Protein AF-A0A9Q0PYR2-F1 (afdb_monomer)

Radius of gyration: 19.57 Å; Cα contacts (8 Å, |Δi|>4): 30; chains: 1; bounding box: 55×31×51 Å

Foldseek 3Di:
DPPVVCVVVVVVVVVVVVCVLVVLLVCLVVVPPPVCSVVSVVVVVVVVVVVVVVVVVVQVVQCVVQVPDPGAGCPHPDPVRRPVVVVVVVVVVVVVVVVVVVVVVVVVDDDPDPPDD

Secondary structure (DSSP, 8-state):
--GGGTHHHHHHHHHHHHHHHHHHHHHHHHHS-GGGHHHHHHHHHHHHHHHHHHHHHHHHHHHHHH-STTPPPTT-S-TTT--HHHHHHHHHHHHHHHHHHHHHHHHH---------

Sequence (117 aa):
MSIWWLAPQYILCGVADVLTIVGLQEFCYDQVPKELRSLGISIYLSIFGIGSFLSTFLISTINKATSGDGQESWFANNLNRAHLDYFYWLLTGLSALGFTAYVYFSRSYIYNKESAI

InterPro domains:
  IPR000109 Proton-dependent oligopeptide transporter family [PF00854] (1-74)
  IPR036259 MFS transporter superfamily [G3DSA:1.20.1250.20] (1-116)
  IPR036259 MFS transporter superfamily [SSF103473] (2-107)

Solvent-accessible surface area (backbone atoms only — not comparable to full-atom values): 6869 Å² total; per-residue (Å²): 134,65,74,71,72,53,48,65,58,54,52,53,51,52,55,51,51,53,53,52,54,52,51,51,50,52,50,44,60,75,72,40,57,84,90,48,46,67,56,48,54,52,52,54,56,45,51,57,52,51,52,52,51,51,51,53,49,50,54,52,50,50,44,64,71,42,54,56,88,92,47,79,27,57,81,32,96,48,71,92,74,22,52,52,66,58,55,51,52,51,51,50,53,54,49,53,52,52,50,51,52,50,51,54,51,58,74,69,54,80,75,83,71,76,75,84,126

Organism: Salix viminalis (NCBI:txid40686)

Mean predicted aligned error: 9.68 Å

Structure (mmCIF, N/CA/C/O backbone):
data_AF-A0A9Q0PYR2-F1
#
_entry.id   AF-A0A9Q0PYR2-F1
#
loop_
_atom_site.group_PDB
_atom_site.id
_atom_site.type_symbol
_atom_site.label_atom_id
_atom_site.label_alt_id
_atom_site.label_comp_id
_atom_site.label_asym_id
_atom_site.label_entity_id
_atom_site.label_seq_id
_atom_site.pdbx_PDB_ins_code
_atom_site.Cartn_x
_atom_site.Cartn_y
_atom_site.Cartn_z
_atom_site.occupancy
_atom_site.B_iso_or_equiv
_atom_site.auth_seq_id
_atom_site.auth_comp_id
_atom_site.auth_asym_id
_atom_site.auth_atom_id
_atom_site.pdbx_PDB_model_num
ATOM 1 N N . MET A 1 1 ? 0.794 12.365 -24.604 1.00 55.69 1 MET A N 1
ATOM 2 C CA . MET A 1 1 ? -0.055 11.974 -23.462 1.00 55.69 1 MET A CA 1
ATOM 3 C C . MET A 1 1 ? -0.581 13.232 -22.803 1.00 55.69 1 MET A C 1
ATOM 5 O O . MET A 1 1 ? 0.221 14.045 -22.366 1.00 55.69 1 MET A O 1
ATOM 9 N N . SER A 1 2 ? -1.896 13.447 -22.815 1.00 74.94 2 SER A N 1
ATOM 10 C CA . SER A 1 2 ? -2.494 14.572 -22.088 1.00 74.94 2 SER A CA 1
ATOM 11 C C . SER A 1 2 ? -2.506 14.245 -20.593 1.00 74.94 2 SER A C 1
ATOM 13 O O . SER A 1 2 ? -2.856 13.124 -20.230 1.00 74.94 2 SER A O 1
ATOM 15 N N . ILE A 1 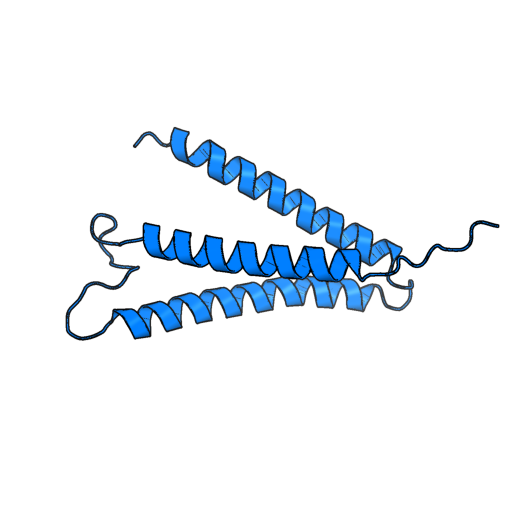3 ? -2.153 15.212 -19.740 1.00 76.50 3 ILE A N 1
ATOM 16 C CA . ILE A 1 3 ? -2.141 15.092 -18.264 1.00 76.50 3 ILE A CA 1
ATOM 17 C C . ILE A 1 3 ? -3.486 14.574 -17.721 1.00 76.50 3 ILE A C 1
ATOM 19 O O . ILE A 1 3 ? -3.537 13.882 -16.708 1.00 76.50 3 ILE A O 1
ATOM 23 N N . TRP A 1 4 ? -4.568 14.829 -18.456 1.00 85.50 4 TRP A N 1
ATOM 24 C CA . TRP A 1 4 ? -5.918 14.350 -18.173 1.00 85.50 4 TRP A CA 1
ATOM 25 C C . TRP A 1 4 ? -6.046 12.826 -18.023 1.00 85.50 4 TRP A C 1
ATOM 27 O O . TRP A 1 4 ? -6.938 12.372 -17.316 1.00 85.50 4 TRP A O 1
ATOM 37 N N . TRP A 1 5 ? -5.154 12.026 -18.615 1.00 82.06 5 TRP A N 1
ATOM 38 C CA . TRP A 1 5 ? -5.176 10.565 -18.461 1.00 82.06 5 TRP A CA 1
ATOM 39 C C . TRP A 1 5 ? -4.664 10.066 -17.104 1.00 82.06 5 TRP A C 1
ATOM 41 O O . TRP A 1 5 ? -4.983 8.944 -16.723 1.00 82.06 5 TRP A O 1
ATOM 51 N N . LEU A 1 6 ? -3.929 10.887 -16.347 1.00 82.69 6 LEU A N 1
ATOM 52 C CA . LEU A 1 6 ? -3.520 10.540 -14.982 1.00 82.69 6 LEU A CA 1
ATOM 53 C C . LEU A 1 6 ? -4.633 10.819 -13.962 1.00 82.69 6 LEU A C 1
ATOM 55 O O . LEU A 1 6 ? -4.684 10.180 -12.912 1.00 82.69 6 LEU A O 1
ATOM 59 N N . ALA A 1 7 ? -5.546 11.744 -14.276 1.00 88.06 7 ALA A N 1
ATOM 60 C CA . ALA A 1 7 ? -6.655 12.116 -13.404 1.00 88.06 7 ALA A CA 1
ATOM 61 C C . ALA A 1 7 ? -7.472 10.912 -12.885 1.00 88.06 7 ALA A C 1
ATOM 63 O O . ALA A 1 7 ? -7.642 10.824 -11.669 1.00 88.06 7 ALA A O 1
ATOM 64 N N . PRO A 1 8 ? -7.938 9.956 -13.719 1.00 88.50 8 PRO A N 1
ATOM 65 C CA . PRO A 1 8 ? -8.719 8.822 -13.221 1.00 88.50 8 PRO A CA 1
ATOM 66 C C . PRO A 1 8 ? -7.944 7.955 -12.222 1.00 88.50 8 PRO A C 1
ATOM 68 O O . PRO A 1 8 ? -8.508 7.551 -11.208 1.00 88.50 8 PRO A O 1
ATOM 71 N N . GLN A 1 9 ? -6.652 7.711 -12.461 1.00 86.00 9 GLN A N 1
ATOM 72 C CA . GLN A 1 9 ? -5.818 6.926 -11.551 1.00 86.00 9 GLN A CA 1
ATOM 73 C C . GLN A 1 9 ? -5.657 7.627 -10.196 1.00 86.00 9 GLN A C 1
ATOM 75 O O . GLN A 1 9 ? -5.873 7.005 -9.159 1.00 86.00 9 GLN A O 1
ATOM 80 N N . TYR A 1 10 ? -5.331 8.923 -10.191 1.00 88.06 10 TYR A N 1
ATOM 81 C CA . TYR A 1 10 ? -5.153 9.675 -8.945 1.00 88.06 10 TYR A CA 1
ATOM 82 C C . TYR A 1 10 ? -6.451 9.834 -8.154 1.00 88.06 10 TYR A C 1
ATOM 84 O O . TYR A 1 10 ? -6.425 9.728 -6.930 1.00 88.06 10 TYR A O 1
ATOM 92 N N . ILE A 1 11 ? -7.584 10.045 -8.831 1.00 92.88 11 ILE A N 1
ATOM 93 C CA . ILE A 1 11 ? -8.890 10.135 -8.168 1.00 92.88 11 ILE A CA 1
ATOM 94 C C . ILE A 1 11 ? -9.235 8.800 -7.503 1.00 92.88 11 ILE A C 1
ATOM 96 O O . ILE A 1 11 ? -9.597 8.786 -6.328 1.00 92.88 11 ILE A O 1
ATOM 100 N N . LEU A 1 12 ? -9.083 7.678 -8.216 1.00 90.75 12 LEU A N 1
ATOM 101 C CA . LEU A 1 12 ? -9.360 6.350 -7.661 1.00 90.75 12 LEU A CA 1
ATOM 102 C C . LEU A 1 12 ? -8.448 6.023 -6.474 1.00 90.75 12 LEU A C 1
ATOM 104 O O . LEU A 1 12 ? -8.939 5.555 -5.448 1.00 90.75 12 LEU A O 1
ATOM 108 N N . CYS A 1 13 ? -7.147 6.309 -6.580 1.00 88.31 13 CYS A N 1
ATOM 109 C CA . CYS A 1 13 ? -6.213 6.130 -5.469 1.00 88.31 13 CYS A CA 1
ATOM 110 C C . CYS A 1 13 ? -6.580 7.007 -4.265 1.00 88.31 13 CYS A C 1
ATOM 112 O O . CYS A 1 13 ? -6.562 6.512 -3.144 1.00 88.31 13 CYS A O 1
ATOM 114 N N . GLY A 1 14 ? -6.958 8.270 -4.481 1.00 91.19 14 GLY A N 1
ATOM 115 C CA . GLY A 1 14 ? -7.357 9.173 -3.400 1.00 91.19 14 GLY A CA 1
ATOM 116 C C . GLY A 1 14 ? -8.630 8.718 -2.683 1.00 91.19 14 GLY A C 1
ATOM 117 O O . GLY A 1 14 ? -8.681 8.723 -1.456 1.00 91.19 14 GLY A O 1
ATOM 118 N N . VAL A 1 15 ? -9.641 8.263 -3.429 1.00 93.88 15 VAL A N 1
ATOM 119 C CA . VAL A 1 15 ? -10.865 7.697 -2.835 1.00 93.88 15 VAL A CA 1
ATOM 120 C C . VAL A 1 15 ? -10.543 6.434 -2.034 1.00 93.88 15 VAL A C 1
ATOM 122 O O . VAL A 1 15 ? -11.034 6.283 -0.917 1.00 93.88 15 VAL A O 1
ATOM 125 N N . ALA A 1 16 ? -9.704 5.547 -2.576 1.00 89.88 16 ALA A N 1
ATOM 126 C CA . ALA A 1 16 ? -9.290 4.336 -1.877 1.00 89.88 16 ALA A CA 1
ATOM 127 C C . ALA A 1 16 ? -8.549 4.652 -0.568 1.00 89.88 16 ALA A C 1
ATOM 129 O O . ALA A 1 16 ? -8.860 4.042 0.449 1.00 89.88 16 ALA A O 1
ATOM 130 N N . ASP A 1 17 ? -7.630 5.619 -0.580 1.00 88.88 17 ASP A N 1
ATOM 131 C CA . ASP A 1 17 ? -6.827 6.007 0.587 1.00 88.88 17 ASP A CA 1
ATOM 132 C C . ASP A 1 17 ? -7.684 6.597 1.719 1.00 88.88 17 ASP A C 1
ATOM 134 O O . ASP A 1 17 ? -7.554 6.218 2.882 1.00 88.88 17 ASP A O 1
ATOM 138 N N . VAL A 1 18 ? -8.646 7.463 1.385 1.00 90.50 18 VAL A N 1
ATOM 139 C CA . VAL A 1 18 ? -9.566 8.022 2.388 1.00 90.50 18 VAL A CA 1
ATOM 140 C C . VAL A 1 18 ? -10.444 6.927 2.996 1.00 90.50 18 VAL A C 1
ATOM 142 O O . VAL A 1 18 ? -10.612 6.883 4.215 1.00 90.50 18 VAL A O 1
ATOM 145 N N . LEU A 1 19 ? -10.985 6.022 2.174 1.00 89.50 19 LEU A N 1
ATOM 146 C CA . LEU A 1 19 ? -11.834 4.931 2.659 1.00 89.50 19 LEU A CA 1
ATOM 147 C C . LEU A 1 19 ? -11.070 3.960 3.564 1.00 89.50 19 LEU A C 1
ATOM 149 O O . LEU A 1 19 ? -11.606 3.530 4.586 1.00 89.50 19 LEU A O 1
ATOM 153 N N . THR A 1 20 ? -9.831 3.611 3.214 1.00 86.38 20 THR A N 1
ATOM 154 C CA . THR A 1 20 ? -9.023 2.674 4.004 1.00 86.38 20 THR A CA 1
ATOM 155 C C . THR A 1 20 ? -8.563 3.295 5.316 1.00 86.38 20 THR A C 1
ATOM 157 O O . THR A 1 20 ? -8.676 2.640 6.351 1.00 86.38 20 THR A O 1
ATOM 160 N N . ILE A 1 21 ? -8.096 4.548 5.308 1.00 85.31 21 ILE A N 1
ATOM 161 C CA . ILE A 1 21 ? -7.627 5.237 6.517 1.00 85.31 21 ILE A CA 1
ATOM 162 C C . ILE A 1 21 ? -8.780 5.466 7.493 1.00 85.31 21 ILE A C 1
ATOM 164 O O . ILE A 1 21 ? -8.676 5.088 8.661 1.00 85.31 21 ILE A O 1
ATOM 168 N N . VAL A 1 22 ? -9.889 6.043 7.020 1.00 87.12 22 VAL A N 1
ATOM 169 C CA . VAL A 1 22 ? -11.046 6.337 7.877 1.00 87.12 22 VAL A CA 1
ATOM 170 C C . VAL A 1 22 ? -11.680 5.040 8.378 1.00 87.12 22 VAL A C 1
ATOM 172 O O . VAL A 1 22 ? -11.905 4.902 9.578 1.00 87.12 22 VAL A O 1
ATOM 175 N N . GLY A 1 23 ? -11.878 4.051 7.499 1.00 84.69 23 GLY A N 1
ATOM 176 C CA . GLY A 1 23 ? -12.460 2.764 7.881 1.00 84.69 23 GLY A CA 1
ATOM 177 C C . GLY A 1 23 ? -11.605 1.992 8.889 1.00 84.69 23 GLY A C 1
ATOM 178 O O . GLY A 1 23 ? -12.137 1.420 9.839 1.00 84.69 23 GLY A O 1
ATOM 179 N N . LEU A 1 24 ? -10.276 2.005 8.735 1.00 81.12 24 LEU A N 1
ATOM 180 C CA . LEU A 1 24 ? -9.365 1.383 9.700 1.00 81.12 24 LEU A CA 1
ATOM 181 C C . LEU A 1 24 ? -9.389 2.111 11.048 1.00 81.12 24 LEU A C 1
ATOM 183 O O . LEU A 1 24 ? -9.356 1.463 12.096 1.00 81.12 24 LEU A O 1
ATOM 187 N N . GLN A 1 25 ? -9.449 3.443 11.028 1.00 78.81 25 GLN A N 1
ATOM 188 C CA . GLN A 1 25 ? -9.498 4.250 12.240 1.00 78.81 25 GLN A CA 1
ATOM 189 C C . GLN A 1 25 ? -10.797 4.022 13.024 1.00 78.81 25 GLN A C 1
ATOM 191 O O . GLN A 1 25 ? -10.725 3.814 14.235 1.00 78.81 25 GLN A O 1
ATOM 196 N N . GLU A 1 26 ? -11.955 4.021 12.360 1.00 82.00 26 GLU A N 1
ATOM 197 C CA . GLU A 1 26 ? -13.250 3.726 12.992 1.00 82.00 26 GLU A CA 1
ATOM 198 C C . GLU A 1 26 ? -13.303 2.289 13.517 1.00 82.00 26 GLU A C 1
ATOM 200 O O . GLU A 1 26 ? -13.642 2.073 14.677 1.00 82.00 26 GLU A O 1
ATOM 205 N N . PHE A 1 27 ? -12.849 1.309 12.728 1.00 77.31 27 PHE A N 1
ATOM 206 C CA . PHE A 1 27 ? -12.777 -0.082 13.178 1.00 77.31 27 PHE A CA 1
ATOM 207 C C . PHE A 1 27 ? -11.909 -0.237 14.430 1.00 77.31 27 PHE A C 1
ATOM 209 O O . PHE A 1 27 ? -12.285 -0.923 15.378 1.00 77.31 27 PHE A O 1
ATOM 216 N N . CYS A 1 28 ? -10.743 0.408 14.453 1.00 72.94 28 CYS A N 1
ATOM 217 C CA . CYS A 1 28 ? -9.859 0.377 15.609 1.00 72.94 28 CYS A CA 1
ATOM 218 C C . CYS A 1 28 ? -10.489 1.085 16.816 1.00 72.94 28 CYS A C 1
ATOM 220 O O . CYS A 1 28 ? -10.322 0.629 17.942 1.00 72.94 28 CYS A O 1
ATOM 222 N N . TYR A 1 29 ? -11.240 2.164 16.594 1.00 73.62 29 TYR A N 1
ATOM 223 C CA . TYR A 1 29 ? -11.958 2.863 17.655 1.00 73.62 29 TYR A CA 1
ATOM 224 C C . TYR A 1 29 ? -13.047 1.993 18.295 1.00 73.62 29 TYR A C 1
ATOM 226 O O . TYR A 1 29 ? -13.153 1.972 19.520 1.00 73.62 29 TYR A O 1
ATOM 234 N N . ASP A 1 30 ? -13.822 1.275 17.481 1.00 74.81 30 ASP A N 1
ATOM 235 C CA . ASP A 1 30 ? -14.954 0.467 17.946 1.00 74.81 30 ASP A CA 1
ATOM 236 C C . ASP A 1 30 ? -14.522 -0.882 18.534 1.00 74.81 30 ASP A C 1
ATOM 238 O O . ASP A 1 30 ? -15.131 -1.372 19.482 1.00 74.81 30 ASP A O 1
ATOM 242 N N . GLN A 1 31 ? -13.465 -1.498 17.996 1.00 74.25 31 GLN A N 1
ATOM 243 C CA . GLN A 1 31 ? -13.038 -2.843 18.403 1.00 74.25 31 GLN A CA 1
ATOM 244 C C . GLN A 1 31 ? -11.980 -2.850 19.512 1.00 74.25 31 GLN A C 1
ATOM 246 O O . GLN A 1 31 ? -11.795 -3.874 20.174 1.00 74.25 31 GLN A O 1
ATOM 251 N N . VAL A 1 32 ? -11.248 -1.750 19.720 1.00 71.31 32 VAL A N 1
ATOM 252 C CA . VAL A 1 32 ? -10.187 -1.695 20.734 1.00 71.31 32 VAL A CA 1
ATOM 253 C C . VAL A 1 32 ? -10.746 -1.127 22.042 1.00 71.31 32 VAL A C 1
ATOM 255 O O . VAL A 1 32 ? -11.276 -0.015 22.054 1.00 71.31 32 VAL A O 1
ATOM 258 N N . PRO A 1 33 ? -10.600 -1.833 23.181 1.00 70.94 33 PRO A N 1
ATOM 259 C CA . PRO A 1 33 ? -11.051 -1.322 24.471 1.00 70.94 33 PRO A CA 1
ATOM 260 C C . PRO A 1 33 ? -10.350 0.002 24.802 1.00 70.94 33 PRO A C 1
ATOM 262 O O . PRO A 1 33 ? -9.185 0.209 24.457 1.00 70.94 33 PRO A O 1
ATOM 265 N N . LYS A 1 34 ? -11.052 0.904 25.502 1.00 67.38 34 LYS A N 1
ATOM 266 C CA . LYS A 1 34 ? -10.621 2.297 25.752 1.00 67.38 34 LYS A CA 1
ATOM 267 C C . LYS A 1 34 ? -9.193 2.426 26.304 1.00 67.38 34 LYS A C 1
ATOM 269 O O . LYS A 1 34 ? -8.510 3.399 25.998 1.00 67.38 34 LYS A O 1
ATOM 274 N N . GLU A 1 35 ? -8.736 1.438 27.066 1.00 70.62 35 GLU A N 1
ATOM 275 C CA . GLU A 1 35 ? -7.400 1.362 27.670 1.00 70.62 35 GLU A CA 1
ATOM 276 C C . GLU A 1 35 ? -6.275 1.115 26.646 1.00 70.62 35 GLU A C 1
ATOM 278 O O . GLU A 1 35 ? -5.148 1.56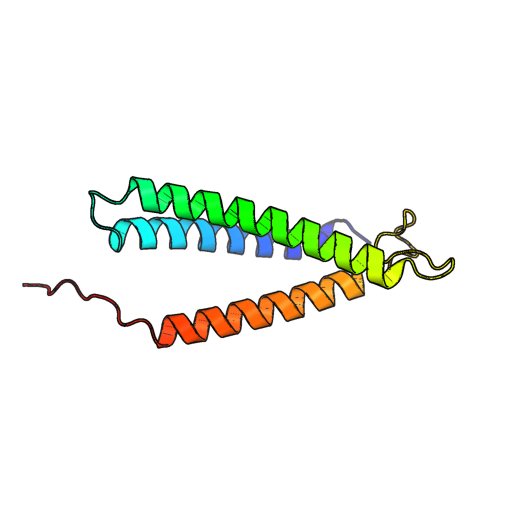6 26.842 1.00 70.62 35 GLU A O 1
ATOM 283 N N . LEU A 1 36 ? -6.571 0.457 25.520 1.00 75.50 36 LEU A N 1
ATOM 284 C CA . LEU A 1 36 ? -5.597 0.091 24.481 1.00 75.50 36 LEU A CA 1
ATOM 285 C C . LEU A 1 36 ? -5.643 1.023 23.260 1.00 75.50 36 LEU A C 1
ATOM 287 O O . LEU A 1 36 ? -4.949 0.797 22.269 1.00 75.50 36 LEU A O 1
ATOM 291 N N . ARG A 1 37 ? -6.411 2.114 23.320 1.00 72.00 37 ARG A N 1
ATOM 292 C CA . ARG A 1 37 ? -6.590 3.039 22.190 1.00 72.00 37 ARG A CA 1
ATOM 293 C C . ARG A 1 37 ? -5.277 3.658 21.686 1.00 72.00 37 ARG A C 1
ATOM 295 O O . ARG A 1 37 ? -5.109 3.846 20.484 1.00 72.00 37 ARG A O 1
ATOM 302 N N . SER A 1 38 ? -4.323 3.923 22.583 1.00 80.00 38 SER A N 1
ATOM 303 C CA . SER A 1 38 ? -2.976 4.397 22.215 1.00 80.00 38 SER A CA 1
ATOM 304 C C . SER A 1 38 ? -2.194 3.355 21.397 1.00 80.00 38 SER A C 1
ATOM 306 O O . SER A 1 38 ? -1.518 3.698 20.426 1.00 80.00 38 SER A O 1
ATOM 308 N N . LEU A 1 39 ? -2.352 2.064 21.720 1.00 80.12 39 LEU A N 1
ATOM 309 C CA . LEU A 1 39 ? -1.742 0.977 20.950 1.00 80.12 39 LEU A CA 1
ATOM 310 C C . LEU A 1 39 ? -2.345 0.882 19.547 1.00 80.12 39 LEU A C 1
ATOM 312 O O . LEU A 1 39 ? -1.604 0.664 18.594 1.00 80.12 39 LEU A O 1
ATOM 316 N N . GLY A 1 40 ? -3.653 1.117 19.404 1.00 76.31 40 GLY A N 1
ATOM 317 C CA . GLY A 1 40 ? -4.321 1.183 18.101 1.00 76.31 40 GLY A CA 1
ATOM 318 C C . GLY A 1 40 ? -3.700 2.224 17.164 1.00 76.31 40 GLY A C 1
ATOM 319 O O . GLY A 1 40 ? -3.354 1.916 16.023 1.00 76.31 40 GLY A O 1
ATOM 320 N N . ILE A 1 41 ? -3.448 3.432 17.680 1.00 78.88 41 ILE A N 1
ATOM 321 C CA . ILE A 1 41 ? -2.770 4.500 16.927 1.00 78.88 41 ILE A CA 1
ATOM 322 C C . ILE A 1 41 ? -1.315 4.111 16.607 1.00 78.88 41 ILE A C 1
ATOM 324 O O . ILE A 1 41 ? -0.851 4.321 15.488 1.00 78.88 41 ILE A O 1
ATOM 328 N N . SER A 1 42 ? -0.591 3.496 17.548 1.00 84.81 42 SER A N 1
ATOM 329 C CA . SER A 1 42 ? 0.787 3.041 17.310 1.00 84.81 42 SER A CA 1
ATOM 330 C C . SER A 1 42 ? 0.871 1.953 16.235 1.00 84.81 42 SER A C 1
ATOM 332 O O . SER A 1 42 ? 1.798 1.965 15.424 1.00 84.81 42 SER A O 1
ATOM 334 N N . ILE A 1 43 ? -0.080 1.016 16.209 1.00 83.19 43 ILE A N 1
ATOM 335 C CA . ILE A 1 43 ? -0.177 -0.020 15.173 1.00 83.19 43 ILE A CA 1
ATOM 336 C C . ILE A 1 43 ? -0.474 0.634 13.822 1.00 83.19 43 ILE A C 1
ATOM 338 O O . ILE A 1 43 ? 0.212 0.331 12.848 1.00 83.19 43 ILE A O 1
ATOM 342 N N . TYR A 1 44 ? -1.415 1.583 13.776 1.00 80.44 44 TYR A N 1
ATOM 343 C CA . TYR A 1 44 ? -1.715 2.361 12.573 1.00 80.44 44 TYR A CA 1
ATOM 344 C C . TYR A 1 44 ? -0.463 3.045 12.006 1.00 80.44 44 TYR A C 1
ATOM 346 O O . TYR A 1 44 ? -0.113 2.807 10.853 1.00 80.44 44 TYR A O 1
ATOM 354 N N . LEU A 1 45 ? 0.278 3.814 12.814 1.00 84.19 45 LEU A N 1
ATOM 355 C CA . LEU A 1 45 ? 1.523 4.452 12.359 1.00 84.19 45 LEU A CA 1
ATOM 356 C C . LEU A 1 45 ? 2.576 3.430 11.909 1.00 84.19 45 LEU A C 1
ATOM 358 O O . LEU A 1 45 ? 3.298 3.657 10.935 1.00 84.19 45 LEU A O 1
ATOM 362 N N . SER A 1 46 ? 2.654 2.293 12.598 1.00 88.81 46 SER A N 1
ATOM 363 C CA . SER A 1 46 ? 3.604 1.230 12.266 1.00 88.81 46 SER A CA 1
ATOM 364 C C . SER A 1 46 ? 3.311 0.611 10.896 1.00 88.81 46 SER A C 1
ATOM 366 O O . SER A 1 46 ? 4.255 0.287 10.177 1.00 88.81 46 SER A O 1
ATOM 368 N N . ILE A 1 47 ? 2.039 0.511 10.485 1.00 87.12 47 ILE A N 1
ATOM 369 C CA . ILE A 1 47 ? 1.647 0.038 9.145 1.00 87.12 47 ILE A CA 1
ATOM 370 C C . ILE A 1 47 ? 2.235 0.944 8.049 1.00 87.12 47 ILE A C 1
ATOM 372 O O . ILE A 1 47 ? 2.801 0.426 7.086 1.00 87.12 47 ILE A O 1
ATOM 376 N N . PHE A 1 48 ? 2.200 2.274 8.210 1.00 86.12 48 PHE A N 1
ATOM 377 C CA . PHE A 1 48 ? 2.835 3.202 7.255 1.00 86.12 48 PHE A CA 1
ATOM 378 C C . PHE A 1 48 ? 4.353 3.014 7.184 1.00 86.12 48 PHE A C 1
ATOM 380 O O . PHE A 1 48 ? 4.937 3.012 6.094 1.00 86.12 48 PHE A O 1
ATOM 387 N N . GLY A 1 49 ? 4.997 2.823 8.339 1.00 91.19 49 GLY A N 1
ATOM 388 C CA . GLY A 1 49 ? 6.432 2.547 8.409 1.00 91.19 49 GLY A CA 1
ATOM 389 C C . GLY A 1 49 ? 6.802 1.255 7.680 1.00 91.19 49 GLY A C 1
ATOM 390 O O . GLY A 1 49 ? 7.680 1.255 6.816 1.00 91.19 49 GLY A O 1
ATOM 391 N N . ILE A 1 50 ? 6.081 0.168 7.962 1.00 92.25 50 ILE A N 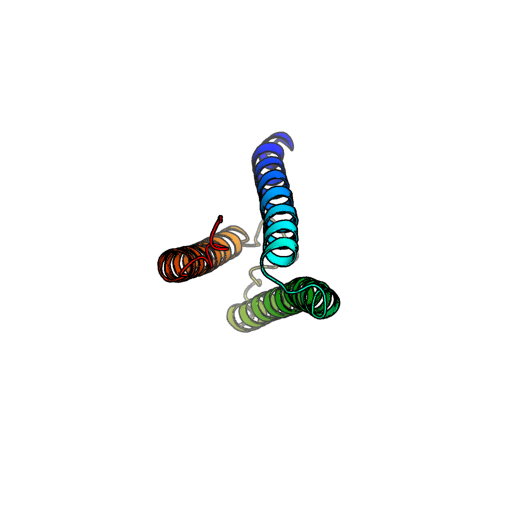1
ATOM 392 C CA . ILE A 1 50 ? 6.263 -1.131 7.300 1.00 92.25 50 ILE A CA 1
ATOM 393 C C . ILE A 1 50 ? 6.026 -1.006 5.790 1.00 92.25 50 ILE A C 1
ATOM 395 O O . ILE A 1 50 ? 6.817 -1.536 5.011 1.00 92.25 50 ILE A O 1
ATOM 399 N N . GLY A 1 51 ? 5.001 -0.264 5.360 1.00 89.31 51 GLY A N 1
ATOM 400 C CA . GLY A 1 51 ? 4.735 -0.005 3.942 1.00 89.31 51 GLY A CA 1
ATOM 401 C C . GLY A 1 51 ? 5.891 0.713 3.237 1.00 89.31 51 GLY A C 1
ATOM 402 O O . GLY A 1 51 ? 6.274 0.344 2.124 1.00 89.31 51 GLY A O 1
ATOM 403 N N . SER A 1 52 ? 6.514 1.684 3.909 1.00 90.12 52 SER A N 1
ATOM 404 C CA . SER A 1 52 ? 7.680 2.411 3.386 1.00 90.12 52 SER A CA 1
ATOM 405 C C . SER A 1 52 ? 8.919 1.513 3.277 1.00 90.12 52 SER A C 1
ATOM 407 O O . SER A 1 52 ? 9.628 1.534 2.263 1.00 90.12 52 SER A O 1
ATOM 409 N N . PHE A 1 53 ? 9.157 0.664 4.283 1.00 92.44 53 PHE A N 1
ATOM 410 C CA . PHE A 1 53 ? 10.230 -0.331 4.236 1.00 92.44 53 PHE A CA 1
ATOM 411 C C . PHE A 1 53 ? 10.011 -1.355 3.125 1.00 92.44 53 PHE A C 1
ATOM 413 O O . PHE A 1 53 ? 10.942 -1.637 2.372 1.00 92.44 53 PHE A O 1
ATOM 420 N N . LEU A 1 54 ? 8.787 -1.867 2.977 1.00 89.56 54 LEU A N 1
ATOM 421 C CA . LEU A 1 54 ? 8.443 -2.823 1.929 1.00 89.56 54 LEU A CA 1
ATOM 422 C C . LEU A 1 54 ? 8.617 -2.211 0.534 1.00 89.56 54 LEU A C 1
ATOM 424 O O . LEU A 1 54 ? 9.172 -2.858 -0.350 1.00 89.56 54 LEU A O 1
ATOM 428 N N . SER A 1 55 ? 8.224 -0.947 0.358 1.00 87.31 55 SER A N 1
ATOM 429 C CA . SER A 1 55 ? 8.427 -0.204 -0.893 1.00 87.31 55 SER A CA 1
ATOM 430 C C . SER A 1 55 ? 9.912 -0.095 -1.244 1.00 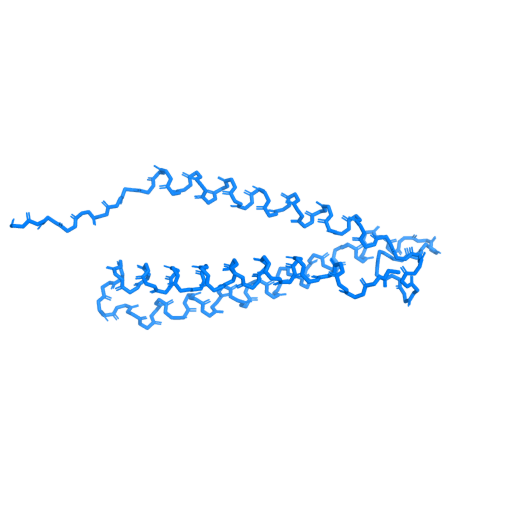87.31 55 SER A C 1
ATOM 432 O O . SER A 1 55 ? 10.322 -0.434 -2.353 1.00 87.31 55 SER A O 1
ATOM 434 N N . THR A 1 56 ? 10.742 0.298 -0.275 1.00 88.00 56 THR A N 1
ATOM 435 C CA . THR A 1 56 ? 12.199 0.398 -0.461 1.00 88.00 56 THR A CA 1
ATOM 436 C C . THR A 1 56 ? 12.824 -0.969 -0.746 1.00 88.00 56 THR A C 1
ATOM 438 O O . THR A 1 56 ? 13.687 -1.096 -1.616 1.00 88.00 56 THR A O 1
ATOM 441 N N . PHE A 1 57 ? 12.371 -2.008 -0.046 1.00 88.56 57 PHE A N 1
ATOM 442 C CA . PHE A 1 57 ? 12.831 -3.379 -0.235 1.00 88.56 57 PHE A CA 1
ATOM 443 C C . PHE A 1 57 ? 12.497 -3.910 -1.635 1.00 88.56 57 PHE A C 1
ATOM 445 O O . PHE A 1 57 ? 13.368 -4.483 -2.293 1.00 88.56 57 PHE A O 1
ATOM 452 N N . LEU A 1 58 ? 11.271 -3.681 -2.115 1.00 85.88 58 LEU A N 1
ATOM 453 C CA . LEU A 1 58 ? 10.841 -4.050 -3.465 1.00 85.88 58 LEU A CA 1
ATOM 454 C C . LEU A 1 58 ? 11.694 -3.350 -4.522 1.00 85.88 58 LEU A C 1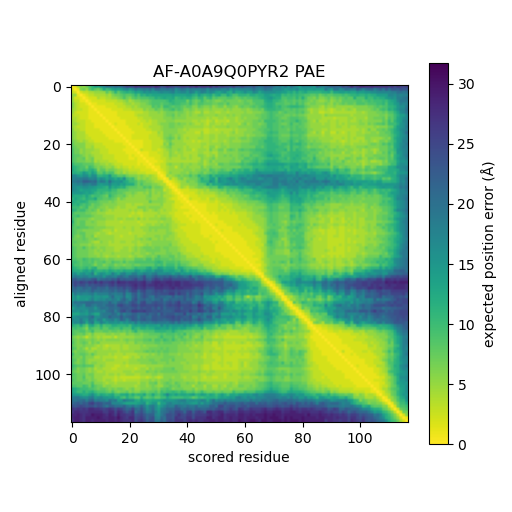
ATOM 456 O O . LEU A 1 58 ? 12.253 -4.017 -5.391 1.00 85.88 58 LEU A O 1
ATOM 460 N N . ILE A 1 59 ? 11.862 -2.030 -4.411 1.00 83.56 59 ILE A N 1
ATOM 461 C CA . ILE A 1 59 ? 12.683 -1.247 -5.345 1.00 83.56 59 ILE A CA 1
ATOM 462 C C . ILE A 1 59 ? 14.131 -1.746 -5.344 1.00 83.56 59 ILE A C 1
ATOM 464 O O . ILE A 1 59 ? 14.709 -1.960 -6.407 1.00 83.56 59 ILE A O 1
ATOM 468 N N . SER A 1 60 ? 14.717 -1.976 -4.168 1.00 83.75 60 SER A N 1
ATOM 469 C CA . SER A 1 60 ? 16.090 -2.479 -4.037 1.00 83.75 60 SER A CA 1
ATOM 470 C C . SER A 1 60 ? 16.257 -3.875 -4.647 1.00 83.75 60 SER A C 1
ATOM 472 O O . SER A 1 60 ? 17.210 -4.124 -5.386 1.00 83.75 60 SER A O 1
ATOM 474 N N . THR A 1 61 ? 15.300 -4.774 -4.406 1.00 83.69 61 THR A N 1
ATOM 475 C CA . THR A 1 61 ? 15.307 -6.137 -4.956 1.00 83.69 61 THR A CA 1
ATOM 476 C C . THR A 1 61 ? 15.199 -6.121 -6.476 1.00 83.69 61 THR A C 1
ATOM 478 O O . THR A 1 61 ? 15.973 -6.803 -7.143 1.00 83.69 61 THR A O 1
ATOM 481 N N . ILE A 1 62 ? 14.295 -5.308 -7.027 1.00 79.81 62 ILE A N 1
ATOM 482 C CA . ILE A 1 62 ? 14.131 -5.145 -8.477 1.00 79.81 62 ILE A CA 1
ATOM 483 C C . ILE A 1 62 ? 15.392 -4.535 -9.082 1.00 79.81 62 ILE A C 1
ATOM 485 O O . ILE A 1 62 ? 15.913 -5.063 -10.057 1.00 79.81 62 ILE A O 1
ATOM 489 N N . ASN A 1 63 ? 15.942 -3.482 -8.475 1.00 76.50 63 ASN A N 1
ATOM 490 C CA . ASN A 1 63 ? 17.196 -2.895 -8.934 1.00 76.50 63 ASN A CA 1
ATOM 491 C C . ASN A 1 63 ? 18.321 -3.932 -8.943 1.00 76.50 63 ASN A C 1
ATOM 493 O O . ASN A 1 63 ? 19.037 -4.029 -9.933 1.00 76.50 63 ASN A O 1
ATOM 497 N N . LYS A 1 64 ? 18.459 -4.753 -7.899 1.00 76.31 64 LYS A N 1
ATOM 498 C CA . LYS A 1 64 ? 19.475 -5.811 -7.849 1.00 76.31 64 LYS A CA 1
ATOM 499 C C . LYS A 1 64 ? 19.238 -6.914 -8.887 1.00 76.31 64 LYS A C 1
ATOM 501 O O . LYS A 1 64 ? 20.203 -7.406 -9.460 1.00 76.31 64 LYS A O 1
ATOM 506 N N . ALA A 1 65 ? 17.986 -7.304 -9.116 1.00 73.38 65 ALA A N 1
ATOM 507 C CA . ALA A 1 65 ? 17.625 -8.341 -10.080 1.00 73.38 65 ALA A CA 1
ATOM 508 C C . ALA A 1 65 ? 17.800 -7.878 -11.536 1.00 73.38 65 ALA A C 1
ATOM 510 O O . ALA A 1 65 ? 18.209 -8.670 -12.380 1.00 73.38 65 ALA A O 1
ATOM 511 N N . THR A 1 66 ? 17.524 -6.602 -11.819 1.00 67.88 66 THR A N 1
ATOM 512 C CA . THR A 1 66 ? 17.569 -6.040 -13.176 1.00 67.88 66 THR A CA 1
ATOM 513 C C . THR A 1 66 ? 18.934 -5.435 -13.532 1.00 67.88 66 THR A C 1
ATOM 515 O O . THR A 1 66 ? 19.272 -5.376 -14.707 1.00 67.88 66 THR A O 1
ATOM 518 N N . SER A 1 67 ? 19.770 -5.039 -12.561 1.00 63.44 67 SER A N 1
ATOM 519 C CA . SER A 1 67 ? 21.090 -4.410 -12.819 1.00 63.44 67 SER A CA 1
ATOM 520 C C . SER A 1 67 ? 22.208 -5.395 -13.218 1.00 63.44 67 SER A C 1
ATOM 522 O O . SER A 1 67 ? 23.382 -5.151 -12.938 1.00 63.44 67 SER A O 1
ATOM 524 N N . GLY A 1 68 ? 21.871 -6.519 -13.852 1.00 53.28 68 GLY A N 1
ATOM 525 C CA . GLY A 1 68 ? 22.846 -7.478 -14.374 1.00 53.28 68 GLY A CA 1
ATOM 526 C C . GLY A 1 68 ? 23.392 -7.061 -15.744 1.00 53.28 68 GLY A C 1
ATOM 527 O O . GLY A 1 68 ? 22.624 -6.874 -16.681 1.00 53.28 68 GLY A O 1
ATOM 528 N N . ASP A 1 69 ? 24.719 -6.943 -15.840 1.00 48.66 69 ASP A N 1
ATOM 529 C CA . ASP A 1 69 ? 25.524 -6.870 -17.073 1.00 48.66 69 ASP A CA 1
ATOM 530 C C . ASP A 1 69 ? 25.074 -5.824 -18.122 1.00 48.66 69 ASP A C 1
ATOM 532 O O . ASP A 1 69 ? 24.658 -6.135 -19.235 1.00 48.66 69 ASP A O 1
ATOM 536 N N . GLY A 1 70 ? 25.154 -4.538 -17.759 1.00 55.00 70 GLY A N 1
ATOM 537 C CA . GLY A 1 70 ? 25.061 -3.428 -18.720 1.00 55.00 70 GLY A CA 1
ATOM 538 C C . GLY A 1 70 ? 23.660 -3.103 -19.260 1.00 55.00 70 GLY A C 1
ATOM 539 O O . GLY A 1 70 ? 23.546 -2.264 -20.155 1.00 55.00 70 GLY A O 1
ATOM 540 N N . GLN A 1 71 ? 22.601 -3.721 -18.730 1.00 54.38 71 GLN A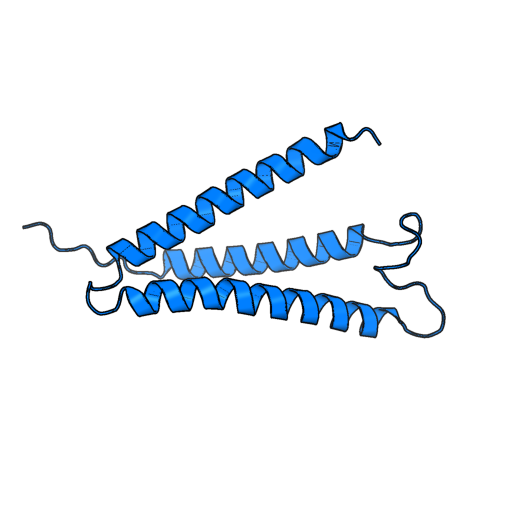 N 1
ATOM 541 C CA . GLN A 1 71 ? 21.210 -3.420 -19.088 1.00 54.38 71 GLN A CA 1
ATOM 542 C C . GLN A 1 71 ? 20.617 -2.306 -18.205 1.00 54.38 71 GLN A C 1
ATOM 544 O O . GLN A 1 71 ? 20.891 -2.215 -17.008 1.00 54.38 71 GLN A O 1
ATOM 549 N N . GLU A 1 72 ? 19.803 -1.431 -18.803 1.00 55.16 72 GLU A N 1
ATOM 550 C CA . GLU A 1 72 ? 19.131 -0.336 -18.096 1.00 55.16 72 GLU A CA 1
ATOM 551 C C . GLU A 1 72 ? 18.096 -0.895 -17.090 1.00 55.16 72 GLU A C 1
ATOM 553 O O . GLU A 1 72 ? 17.221 -1.677 -17.460 1.00 55.16 72 GLU A O 1
ATOM 558 N N . SER A 1 73 ? 18.191 -0.503 -15.809 1.00 57.97 73 SER A N 1
ATOM 559 C CA . SER A 1 73 ? 17.242 -0.909 -14.754 1.00 57.97 73 SER A CA 1
ATOM 560 C C . SER A 1 73 ? 15.794 -0.525 -15.110 1.00 57.97 73 SER A C 1
ATOM 562 O O . SER A 1 73 ? 15.561 0.423 -15.856 1.00 57.97 73 SER A O 1
ATOM 564 N N . TRP A 1 74 ? 14.788 -1.189 -14.519 1.00 61.31 74 TRP A N 1
ATOM 565 C CA . TRP A 1 74 ? 13.374 -0.779 -14.642 1.00 61.31 74 TRP A CA 1
ATOM 566 C C . TRP A 1 74 ? 13.148 0.687 -14.239 1.00 61.31 74 TRP A C 1
ATOM 568 O O . TRP A 1 74 ? 12.224 1.324 -14.737 1.00 61.31 74 TRP A O 1
ATOM 578 N N . PHE A 1 75 ? 14.035 1.230 -13.400 1.00 61.91 75 PHE A N 1
ATOM 579 C CA . PHE A 1 75 ? 14.099 2.637 -13.004 1.00 61.91 75 PHE A CA 1
ATOM 580 C C . PHE A 1 75 ? 15.205 3.407 -13.748 1.00 61.91 75 PHE A C 1
ATOM 582 O O . PHE A 1 75 ? 15.948 4.181 -13.146 1.00 61.91 75 PHE A O 1
ATOM 589 N N . ALA A 1 76 ? 15.374 3.163 -15.050 1.00 55.94 76 ALA A N 1
ATOM 590 C CA . ALA A 1 76 ? 16.331 3.893 -15.875 1.00 55.94 76 ALA A CA 1
ATOM 591 C C . ALA A 1 76 ? 16.065 5.408 -15.824 1.00 55.94 76 ALA A C 1
ATOM 593 O O . ALA A 1 76 ? 14.918 5.848 -15.879 1.00 55.94 76 ALA A O 1
ATOM 594 N N . ASN A 1 77 ? 17.130 6.219 -15.802 1.00 57.22 77 ASN A N 1
ATOM 595 C CA . ASN A 1 77 ? 17.038 7.689 -15.836 1.00 57.22 77 ASN A CA 1
ATOM 596 C C . ASN A 1 77 ? 16.288 8.223 -17.076 1.00 57.22 77 ASN A C 1
ATOM 598 O O . ASN A 1 77 ? 15.816 9.357 -17.073 1.00 57.22 77 ASN A O 1
ATOM 602 N N . ASN A 1 78 ? 16.159 7.409 -18.131 1.00 56.00 78 ASN A N 1
ATOM 603 C CA . ASN A 1 78 ? 15.342 7.704 -19.301 1.00 56.00 78 ASN A CA 1
ATOM 604 C C . ASN A 1 78 ? 13.976 7.007 -19.206 1.00 56.00 78 ASN A C 1
ATOM 606 O O . ASN A 1 78 ? 13.849 5.819 -19.497 1.00 56.00 78 ASN A O 1
ATOM 610 N N . LEU A 1 79 ? 12.928 7.783 -18.914 1.00 56.94 79 LEU A N 1
ATOM 611 C CA . LEU A 1 79 ? 11.524 7.336 -18.871 1.00 56.94 79 LEU A CA 1
ATOM 612 C C . LEU A 1 79 ? 11.036 6.648 -20.159 1.00 56.94 79 LEU A C 1
ATOM 614 O O . LEU A 1 79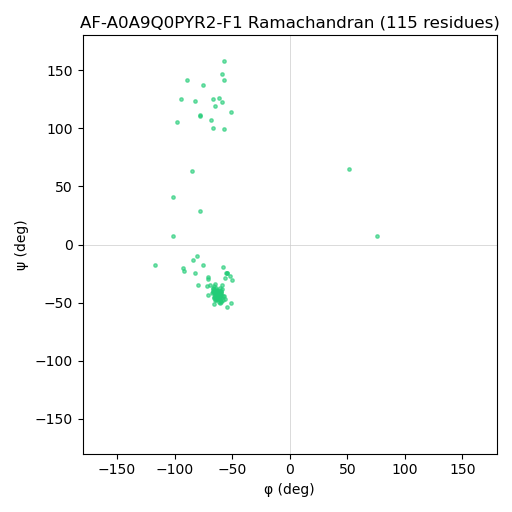 ? 10.114 5.848 -20.106 1.00 56.94 79 LEU A O 1
ATOM 618 N N . ASN A 1 80 ? 11.655 6.936 -21.309 1.00 57.03 80 ASN A N 1
ATOM 619 C CA . ASN A 1 80 ? 11.307 6.324 -22.597 1.00 57.03 80 ASN A CA 1
ATOM 620 C C . ASN A 1 80 ? 11.913 4.914 -22.792 1.00 57.03 80 ASN A C 1
ATOM 622 O O . ASN A 1 80 ? 11.595 4.236 -23.764 1.00 57.03 80 ASN A O 1
ATOM 626 N N . ARG A 1 81 ? 12.825 4.494 -21.903 1.00 52.69 81 ARG A N 1
ATOM 627 C CA . ARG A 1 81 ? 13.443 3.152 -21.863 1.00 52.69 81 ARG A CA 1
ATOM 628 C C . ARG A 1 81 ? 13.124 2.384 -20.578 1.00 52.69 81 ARG A C 1
ATOM 630 O O . ARG A 1 81 ? 13.252 1.160 -20.541 1.00 52.69 81 ARG A O 1
ATOM 637 N N . ALA A 1 82 ? 12.680 3.094 -19.542 1.00 59.47 82 ALA A N 1
ATOM 638 C CA . ALA A 1 82 ? 12.179 2.519 -18.308 1.00 59.47 82 ALA A CA 1
ATOM 639 C C . ALA A 1 82 ? 10.897 1.720 -18.580 1.00 59.47 82 ALA A C 1
ATOM 641 O O . ALA A 1 82 ? 9.884 2.266 -19.013 1.00 59.47 82 ALA A O 1
ATOM 642 N N . HIS A 1 83 ? 10.920 0.422 -18.289 1.00 65.44 83 HIS A N 1
ATOM 643 C CA . HIS A 1 83 ? 9.731 -0.422 -18.371 1.00 65.44 83 HIS A CA 1
ATOM 644 C C . HIS A 1 83 ? 8.920 -0.341 -17.070 1.00 65.44 83 HIS A C 1
ATOM 646 O O . HIS A 1 83 ? 8.751 -1.327 -16.348 1.00 65.44 83 HIS A O 1
ATOM 652 N N . LEU A 1 84 ? 8.417 0.860 -16.772 1.00 69.00 84 LEU A N 1
ATOM 653 C CA . LEU A 1 84 ? 7.549 1.136 -15.621 1.00 69.00 84 LEU A CA 1
ATOM 654 C C . LEU A 1 84 ? 6.296 0.249 -15.614 1.00 69.00 84 LEU A C 1
ATOM 656 O O . LEU A 1 84 ? 5.806 -0.112 -14.545 1.00 69.00 84 LEU A O 1
ATOM 660 N N . ASP A 1 85 ? 5.827 -0.169 -16.788 1.00 72.38 85 ASP A N 1
ATOM 661 C CA . ASP A 1 85 ? 4.670 -1.052 -16.932 1.00 72.38 85 ASP A CA 1
ATOM 662 C C . ASP A 1 85 ? 4.856 -2.394 -16.206 1.00 72.38 85 ASP A C 1
ATOM 664 O O . ASP A 1 85 ? 3.921 -2.874 -15.564 1.00 72.38 85 ASP A O 1
ATOM 668 N N . TYR A 1 86 ? 6.059 -2.988 -16.218 1.00 72.06 86 TYR A N 1
ATOM 669 C CA . TYR A 1 86 ? 6.309 -4.238 -15.485 1.00 72.06 86 TYR A CA 1
ATOM 670 C C . TYR A 1 86 ? 6.297 -4.035 -13.969 1.00 72.06 86 TYR A C 1
ATOM 672 O O . TYR A 1 86 ? 5.821 -4.904 -13.235 1.00 72.06 86 TYR A O 1
ATOM 680 N N . PHE A 1 87 ? 6.769 -2.879 -13.494 1.00 76.50 87 PHE A N 1
ATOM 681 C CA . PHE A 1 87 ? 6.679 -2.527 -12.080 1.00 76.50 87 PHE A CA 1
ATOM 682 C C . PHE A 1 87 ? 5.219 -2.386 -11.641 1.00 76.50 87 PHE A C 1
ATOM 684 O O . PHE A 1 87 ? 4.833 -2.947 -10.615 1.00 76.50 87 PHE A O 1
ATOM 691 N N . TYR A 1 88 ? 4.389 -1.710 -12.442 1.00 80.94 88 TYR A N 1
ATOM 692 C CA . TYR A 1 88 ? 2.958 -1.597 -12.165 1.00 80.94 88 TYR A CA 1
ATOM 693 C C . TYR A 1 88 ? 2.255 -2.956 -12.195 1.00 80.94 88 TYR A C 1
ATOM 695 O O . TYR A 1 88 ? 1.489 -3.240 -11.280 1.00 80.94 88 TYR A O 1
ATOM 703 N N . TRP A 1 89 ? 2.561 -3.831 -13.157 1.00 82.00 89 TRP A N 1
ATOM 704 C CA . TRP A 1 89 ? 2.012 -5.193 -13.191 1.00 82.00 89 TRP A CA 1
ATOM 705 C C . TRP A 1 89 ? 2.391 -6.023 -11.961 1.00 82.00 89 TRP A C 1
ATOM 707 O O . TRP A 1 89 ? 1.536 -6.708 -11.392 1.00 82.00 89 TRP A O 1
ATOM 717 N N . LEU A 1 90 ? 3.646 -5.938 -11.512 1.00 84.31 90 LEU A N 1
ATOM 718 C CA . LEU A 1 90 ? 4.095 -6.583 -10.277 1.00 84.31 90 LEU A CA 1
ATOM 719 C C . LEU A 1 90 ? 3.323 -6.038 -9.070 1.00 84.31 90 LEU A C 1
ATOM 721 O O . LEU A 1 90 ? 2.829 -6.814 -8.248 1.00 84.31 90 LEU A O 1
ATOM 725 N N . LEU A 1 91 ? 3.173 -4.715 -8.984 1.00 85.31 91 LEU A N 1
ATOM 726 C CA . LEU A 1 91 ? 2.439 -4.058 -7.907 1.00 85.31 91 LEU A CA 1
ATOM 727 C C . LEU A 1 91 ? 0.953 -4.444 -7.912 1.00 85.31 91 LEU A C 1
ATOM 729 O O . LEU A 1 91 ? 0.381 -4.682 -6.847 1.00 85.31 91 LEU A O 1
ATOM 733 N N . THR A 1 92 ? 0.335 -4.572 -9.089 1.00 87.31 92 THR A N 1
ATOM 734 C CA . THR A 1 92 ? -1.035 -5.077 -9.246 1.00 87.31 92 THR A CA 1
ATOM 735 C C . THR A 1 92 ? -1.155 -6.510 -8.733 1.00 87.31 92 THR 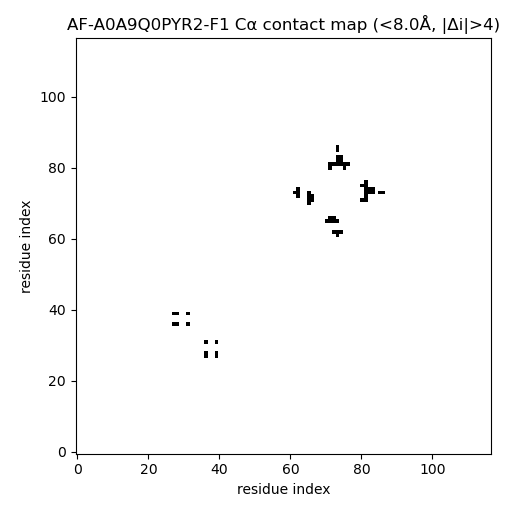A C 1
ATOM 737 O O . THR A 1 92 ? -2.067 -6.793 -7.958 1.00 87.31 92 THR A O 1
ATOM 740 N N . GLY A 1 93 ? -0.225 -7.401 -9.094 1.00 90.69 93 GLY A N 1
ATOM 741 C CA . GLY A 1 93 ? -0.212 -8.783 -8.603 1.00 90.69 93 GLY A CA 1
ATOM 742 C C . GLY A 1 93 ? -0.069 -8.870 -7.080 1.00 90.69 93 GLY A C 1
ATOM 743 O O . GLY A 1 93 ? -0.832 -9.577 -6.420 1.00 90.69 93 GLY A O 1
AT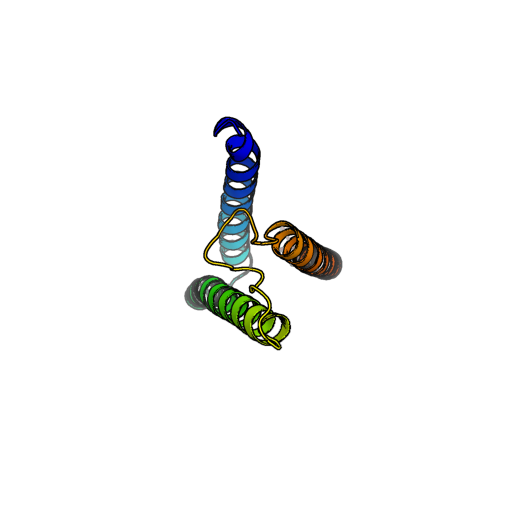OM 744 N N . LEU A 1 94 ? 0.853 -8.092 -6.507 1.00 88.44 94 LEU A N 1
ATOM 745 C CA . LEU A 1 94 ? 1.058 -8.029 -5.059 1.00 88.44 94 LEU A CA 1
ATOM 746 C C . LEU A 1 94 ? -0.176 -7.472 -4.329 1.00 88.44 94 LEU A C 1
ATOM 748 O O . LEU A 1 94 ? -0.582 -8.008 -3.297 1.00 88.44 94 LEU A O 1
ATOM 752 N N . SER A 1 95 ? -0.811 -6.442 -4.893 1.00 87.94 95 SER A N 1
ATOM 753 C CA . SER A 1 95 ? -2.035 -5.846 -4.346 1.00 87.94 95 SER A CA 1
ATOM 754 C C . SER A 1 95 ? -3.221 -6.811 -4.415 1.00 87.94 95 SER A C 1
ATOM 756 O O . SER A 1 95 ? -3.972 -6.922 -3.450 1.00 87.94 95 SER A O 1
ATOM 758 N N . ALA A 1 96 ? -3.371 -7.562 -5.511 1.00 92.12 96 ALA A N 1
ATOM 759 C CA . ALA A 1 96 ? -4.414 -8.579 -5.654 1.00 92.12 96 ALA A CA 1
ATOM 760 C C . ALA A 1 96 ? -4.241 -9.727 -4.645 1.00 92.12 96 ALA A C 1
ATOM 762 O O . ALA A 1 96 ? -5.222 -10.191 -4.054 1.00 92.12 96 ALA A O 1
ATOM 763 N N . LEU A 1 97 ? -2.998 -10.152 -4.397 1.00 92.19 97 LEU A N 1
ATOM 764 C CA . LEU A 1 97 ? -2.685 -11.138 -3.363 1.00 92.19 97 LEU A CA 1
ATOM 765 C C . LEU A 1 97 ? -3.034 -10.606 -1.964 1.00 92.19 97 LEU A C 1
ATOM 767 O O . LEU A 1 97 ? -3.716 -11.294 -1.202 1.00 92.19 97 LEU A O 1
ATOM 771 N N . GLY A 1 98 ? -2.629 -9.370 -1.653 1.00 89.75 98 GLY A N 1
ATOM 772 C CA . GLY A 1 98 ? -2.959 -8.705 -0.390 1.00 89.75 98 GLY A CA 1
ATOM 773 C C . GLY A 1 98 ? -4.467 -8.557 -0.178 1.00 89.75 98 GLY A C 1
ATOM 774 O O . GLY A 1 98 ? -4.975 -8.879 0.895 1.00 89.75 98 GLY A O 1
ATOM 775 N N . PHE A 1 99 ? -5.202 -8.164 -1.219 1.00 88.81 99 PHE A N 1
ATOM 776 C CA . PHE A 1 99 ? -6.661 -8.063 -1.188 1.00 88.81 99 PHE A CA 1
ATOM 777 C C . PHE A 1 99 ? -7.330 -9.425 -0.967 1.00 88.81 99 PHE A C 1
ATOM 779 O O . PHE A 1 99 ? -8.242 -9.543 -0.152 1.00 88.81 99 PHE A O 1
ATOM 786 N N . THR A 1 100 ? -6.850 -10.476 -1.633 1.00 91.00 100 THR A N 1
ATOM 787 C CA . THR A 1 100 ? -7.384 -11.836 -1.457 1.00 91.00 100 THR A CA 1
ATOM 788 C C . THR A 1 100 ? -7.171 -12.332 -0.028 1.00 91.00 100 THR A C 1
ATOM 790 O O . THR A 1 100 ? -8.098 -12.866 0.583 1.00 91.00 100 THR A O 1
ATOM 793 N N . ALA A 1 101 ? -5.979 -12.107 0.535 1.00 90.12 101 ALA A N 1
ATOM 794 C CA . ALA A 1 101 ? -5.694 -12.421 1.930 1.00 90.12 101 ALA A CA 1
ATOM 795 C C . ALA A 1 101 ? -6.603 -11.624 2.880 1.00 90.12 101 ALA A C 1
ATOM 797 O O . ALA A 1 101 ? -7.192 -12.205 3.790 1.00 90.12 101 ALA A O 1
ATOM 798 N N . TYR A 1 102 ? -6.788 -10.322 2.636 1.00 86.56 102 TYR A N 1
ATOM 799 C CA . TYR A 1 102 ? -7.700 -9.482 3.416 1.00 86.56 102 TYR A CA 1
ATOM 800 C C . TYR A 1 102 ? -9.141 -10.010 3.390 1.00 86.56 102 TYR A C 1
ATOM 802 O O . TYR A 1 102 ? -9.749 -10.166 4.446 1.00 86.56 102 TYR A O 1
ATOM 810 N N . VAL A 1 103 ? -9.676 -10.352 2.213 1.00 89.62 103 VAL A N 1
ATOM 811 C CA . VAL A 1 103 ? -11.025 -10.927 2.079 1.00 89.62 103 VAL A CA 1
ATOM 812 C C . VAL A 1 103 ? -11.125 -12.262 2.816 1.00 89.62 103 VAL A C 1
ATOM 814 O O . VAL A 1 103 ? -12.117 -12.512 3.499 1.00 89.62 103 VAL A O 1
ATOM 817 N N . TYR A 1 104 ? -10.101 -13.111 2.721 1.00 90.25 104 TYR A N 1
ATOM 818 C CA . TYR A 1 104 ? -10.062 -14.381 3.442 1.00 90.25 104 TYR A CA 1
ATOM 819 C C . TYR A 1 104 ? -10.131 -14.175 4.964 1.00 90.25 104 TYR A C 1
ATOM 821 O O . TYR A 1 104 ? -10.987 -14.766 5.626 1.00 90.25 104 TYR A O 1
ATOM 829 N N . PHE A 1 105 ? -9.297 -13.286 5.513 1.00 85.75 105 PHE A N 1
ATOM 830 C CA . PHE A 1 105 ? -9.326 -12.956 6.939 1.00 85.75 105 PHE A CA 1
ATOM 831 C C . PHE A 1 105 ? -10.638 -12.292 7.354 1.00 85.75 105 PHE A C 1
ATOM 833 O O . PHE A 1 105 ? -11.198 -12.671 8.375 1.00 85.75 105 PHE A O 1
ATOM 840 N N . SER A 1 106 ? -11.168 -11.370 6.550 1.00 84.62 106 SER A N 1
ATOM 841 C CA . SER A 1 106 ? -12.446 -10.698 6.810 1.00 84.62 106 SER A CA 1
ATOM 842 C C . SER A 1 106 ? -13.607 -11.693 6.897 1.00 84.62 106 SER A C 1
ATOM 844 O O . SER A 1 106 ? -14.432 -11.589 7.800 1.00 84.62 106 SER A O 1
ATOM 846 N N . ARG A 1 107 ? -13.644 -12.715 6.029 1.00 81.69 107 ARG A N 1
ATOM 847 C CA . ARG A 1 107 ? -14.668 -13.773 6.092 1.00 81.69 107 ARG A CA 1
ATOM 848 C C . ARG A 1 107 ? -14.500 -14.708 7.287 1.00 81.69 107 ARG A C 1
ATOM 850 O O . ARG A 1 107 ? -15.491 -15.254 7.761 1.00 81.69 107 ARG A O 1
ATOM 857 N N . SER A 1 108 ? -13.268 -14.913 7.746 1.00 77.44 108 SER A N 1
ATOM 858 C CA . SER A 1 108 ? -12.975 -15.725 8.931 1.00 77.44 108 SER A CA 1
ATOM 859 C C . SER A 1 108 ? -13.116 -14.944 10.241 1.00 77.44 108 SER A C 1
ATOM 861 O O . SER A 1 108 ? -13.115 -15.556 11.310 1.00 77.44 108 SER A O 1
ATOM 863 N N . TYR A 1 109 ? -13.199 -13.613 10.181 1.00 72.81 109 TYR A N 1
ATOM 864 C CA . TYR A 1 109 ? -13.289 -12.765 11.357 1.00 72.81 109 TYR A CA 1
ATOM 865 C C . TYR A 1 109 ? -14.711 -12.798 11.918 1.00 72.81 109 TYR A C 1
ATOM 867 O O . TYR A 1 109 ? -15.661 -12.306 11.309 1.00 72.81 109 TYR A O 1
ATOM 875 N N . ILE A 1 110 ? -14.859 -13.393 13.100 1.00 65.94 110 ILE A N 1
ATOM 876 C CA . ILE A 1 110 ? -16.112 -13.372 13.849 1.00 65.94 110 ILE A CA 1
ATOM 877 C C . ILE A 1 110 ? -16.205 -12.004 14.518 1.00 65.94 110 ILE A C 1
ATOM 879 O O . ILE A 1 110 ? -15.439 -11.695 15.428 1.00 65.94 110 ILE A O 1
ATOM 883 N N . TYR A 1 111 ? -17.136 -11.180 14.047 1.00 61.47 111 TYR A N 1
ATOM 884 C CA . TYR A 1 111 ? -17.422 -9.888 14.657 1.00 61.47 111 TYR A CA 1
ATOM 885 C C . TYR A 1 111 ? -17.900 -10.114 16.095 1.00 61.47 111 TYR A C 1
ATOM 887 O O . TYR A 1 111 ? -18.866 -10.855 16.309 1.00 61.47 111 TYR A O 1
ATOM 895 N N . ASN A 1 112 ? -17.261 -9.473 17.076 1.00 53.41 112 ASN A N 1
ATOM 896 C CA . ASN A 1 112 ? -17.840 -9.389 18.410 1.00 53.41 112 ASN A CA 1
ATOM 897 C C . ASN A 1 112 ? -19.101 -8.533 18.292 1.00 53.41 112 ASN A C 1
ATOM 899 O O . ASN A 1 112 ? -19.043 -7.309 18.201 1.00 53.41 112 ASN A O 1
ATOM 903 N N . LYS A 1 113 ? -20.260 -9.190 18.233 1.00 49.66 113 LYS A N 1
ATOM 904 C CA . LYS A 1 113 ? -21.518 -8.525 18.536 1.00 49.66 113 LYS A CA 1
ATOM 905 C C . LYS A 1 113 ? -21.467 -8.226 20.021 1.00 49.66 113 LYS A C 1
ATOM 907 O O . LYS A 1 113 ? -21.579 -9.147 20.827 1.00 49.66 113 LYS A O 1
ATOM 912 N N . GLU A 1 114 ? -21.288 -6.957 20.369 1.00 48.56 114 GLU A N 1
ATOM 913 C CA . GLU A 1 114 ? -21.764 -6.482 21.658 1.00 48.56 114 GLU A CA 1
ATOM 914 C C . GLU A 1 114 ? -23.229 -6.923 21.729 1.00 48.56 114 GLU A C 1
ATOM 916 O O . GLU A 1 114 ? -24.040 -6.595 20.855 1.00 48.56 114 GLU A O 1
ATOM 921 N N . SER A 1 115 ? -23.513 -7.834 22.656 1.00 42.44 115 SER A N 1
ATOM 922 C CA . SER A 1 115 ? -24.853 -8.316 22.936 1.00 42.44 115 SER A CA 1
ATOM 923 C C . SER A 1 115 ? -25.689 -7.096 23.275 1.00 42.44 115 SER A C 1
ATOM 925 O O . SER A 1 115 ? -25.597 -6.552 24.371 1.00 42.44 115 SER A O 1
ATOM 927 N N . ALA A 1 116 ? -26.450 -6.628 22.289 1.00 47.34 116 ALA A N 1
ATOM 928 C CA . ALA A 1 116 ? -27.531 -5.713 22.540 1.00 47.34 116 ALA A CA 1
ATOM 929 C C . ALA A 1 116 ? -28.491 -6.420 23.502 1.00 47.34 116 ALA A C 1
ATOM 931 O O . ALA A 1 116 ? -29.038 -7.472 23.155 1.00 47.34 116 ALA A O 1
ATOM 932 N N . ILE A 1 117 ? -28.698 -5.747 24.639 1.00 40.38 117 ILE A N 1
ATOM 933 C CA . ILE A 1 117 ? -29.626 -6.009 25.750 1.00 40.38 117 ILE A CA 1
ATOM 934 C C . ILE A 1 117 ? -29.003 -6.787 26.913 1.00 40.38 117 ILE A C 1
ATOM 936 O O . ILE A 1 117 ? -28.750 -8.004 26.778 1.00 40.38 117 ILE A O 1
#

pLDDT: mean 77.01, std 13.44, range [40.38, 93.88]